Protein AF-A0AAC9AXK5-F1 (afdb_monomer)

Structure (mmCIF, N/CA/C/O backbone):
data_AF-A0AAC9AXK5-F1
#
_entry.id   AF-A0AAC9AXK5-F1
#
loop_
_atom_site.group_PDB
_atom_site.id
_atom_site.type_symbol
_atom_site.label_atom_id
_atom_site.label_alt_id
_atom_site.label_comp_id
_atom_site.label_asym_id
_atom_site.label_entity_id
_atom_site.label_seq_id
_atom_site.pdbx_PDB_ins_code
_atom_site.Cartn_x
_atom_site.Cartn_y
_atom_site.Cartn_z
_atom_site.occupancy
_atom_site.B_iso_or_equiv
_atom_site.auth_seq_id
_atom_site.auth_comp_id
_atom_site.auth_asym_id
_atom_site.auth_atom_id
_atom_site.pdbx_PDB_model_num
ATOM 1 N N . MET A 1 1 ? -26.507 5.158 11.352 1.00 54.84 1 MET A N 1
ATOM 2 C CA . MET A 1 1 ? -25.065 5.185 11.014 1.00 54.84 1 MET A CA 1
ATOM 3 C C . MET A 1 1 ? -24.573 6.622 11.163 1.00 54.84 1 MET A C 1
ATOM 5 O O . MET A 1 1 ? -25.242 7.512 10.648 1.00 54.84 1 MET A O 1
ATOM 9 N N . MET A 1 2 ? -23.501 6.884 11.919 1.00 71.06 2 MET A N 1
ATOM 10 C CA . MET A 1 2 ? -22.954 8.244 12.057 1.00 71.06 2 MET A CA 1
ATOM 11 C C . MET A 1 2 ? -22.357 8.705 10.721 1.00 71.06 2 MET A C 1
ATOM 13 O O . MET A 1 2 ? -21.574 7.978 10.115 1.00 71.06 2 MET A O 1
ATOM 17 N N . ARG A 1 3 ? -22.699 9.924 10.278 1.00 79.75 3 ARG A N 1
ATOM 18 C CA . ARG A 1 3 ? -22.228 10.501 9.000 1.00 79.75 3 ARG A CA 1
ATOM 19 C C . ARG A 1 3 ? -20.702 10.497 8.879 1.00 79.75 3 ARG A C 1
ATOM 21 O O . ARG A 1 3 ? -20.184 10.268 7.794 1.00 79.75 3 ARG A O 1
ATOM 28 N N . LEU A 1 4 ? -20.000 10.702 9.995 1.00 75.25 4 LEU A N 1
ATOM 29 C CA . LEU A 1 4 ? -18.540 10.698 10.043 1.00 75.25 4 LEU A CA 1
ATOM 30 C C . LEU A 1 4 ? -17.953 9.333 9.665 1.00 75.25 4 LEU A C 1
ATOM 32 O O . LEU A 1 4 ? -17.057 9.273 8.834 1.00 75.25 4 LEU A O 1
ATOM 36 N N . THR A 1 5 ? -18.495 8.240 10.208 1.00 80.56 5 THR A N 1
ATOM 37 C CA . THR A 1 5 ? -18.040 6.882 9.884 1.00 80.56 5 THR A CA 1
ATOM 38 C C . THR A 1 5 ? -18.209 6.595 8.396 1.00 80.56 5 THR A C 1
ATOM 40 O O . THR A 1 5 ? -17.289 6.093 7.769 1.00 80.56 5 THR A O 1
ATOM 43 N N . SER A 1 6 ? -19.339 6.989 7.802 1.00 77.12 6 SER A N 1
ATOM 44 C CA . SER A 1 6 ? -19.573 6.817 6.363 1.00 77.12 6 SER A CA 1
ATOM 45 C C . SER A 1 6 ? -18.620 7.646 5.493 1.00 77.12 6 SER A C 1
ATOM 47 O O . SER A 1 6 ? -18.210 7.177 4.436 1.00 77.12 6 SER A O 1
ATOM 49 N N . ILE A 1 7 ? -18.254 8.859 5.925 1.00 78.81 7 ILE A N 1
ATOM 50 C CA . ILE A 1 7 ? -17.273 9.702 5.222 1.00 78.81 7 ILE A CA 1
ATOM 51 C C . ILE A 1 7 ? -15.887 9.054 5.279 1.00 78.81 7 ILE A C 1
ATOM 53 O O . ILE A 1 7 ? -15.264 8.880 4.238 1.00 78.81 7 ILE A O 1
ATOM 57 N N . VAL A 1 8 ? -15.445 8.630 6.466 1.00 78.94 8 VAL A N 1
ATOM 58 C CA . VAL A 1 8 ? -14.150 7.958 6.656 1.00 78.94 8 VAL A CA 1
ATOM 59 C C . VAL A 1 8 ? -14.088 6.661 5.851 1.00 78.94 8 VAL A C 1
ATOM 61 O O . VAL A 1 8 ? -13.139 6.459 5.101 1.00 78.94 8 VAL A O 1
ATOM 64 N N . SER A 1 9 ? -15.121 5.816 5.921 1.00 80.00 9 SER A N 1
ATOM 65 C CA . SER A 1 9 ? -15.177 4.581 5.132 1.00 80.00 9 SER A CA 1
ATOM 66 C C . SER A 1 9 ? -15.081 4.843 3.631 1.00 80.00 9 SER A C 1
ATOM 68 O O . SER A 1 9 ? -14.436 4.074 2.933 1.00 80.00 9 SER A O 1
ATOM 70 N N . ARG A 1 10 ? -15.683 5.927 3.123 1.00 79.06 10 ARG A N 1
ATOM 71 C CA . ARG A 1 10 ? -15.589 6.285 1.702 1.00 79.06 10 ARG A CA 1
ATOM 72 C C . ARG A 1 10 ? -14.199 6.798 1.325 1.00 79.06 10 ARG A C 1
ATOM 74 O O . ARG A 1 10 ? -13.739 6.497 0.233 1.00 79.06 10 ARG A O 1
ATOM 81 N N . CYS A 1 11 ? -13.549 7.554 2.210 1.00 85.56 11 CYS A N 1
ATOM 82 C CA . CYS A 1 11 ? -12.207 8.092 1.981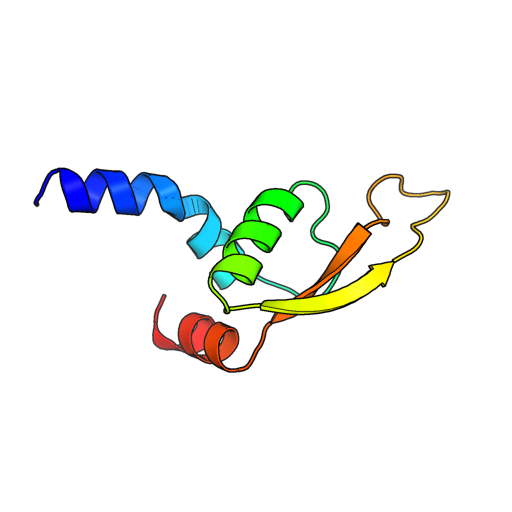 1.00 85.56 11 CYS A CA 1
ATOM 83 C C . CYS A 1 11 ? -11.129 7.006 1.885 1.00 85.56 11 CYS A C 1
ATOM 85 O O . CYS A 1 11 ? -10.182 7.198 1.137 1.00 85.56 11 CYS A O 1
ATOM 87 N N . TYR A 1 12 ? -11.280 5.893 2.607 1.00 85.62 12 TYR A N 1
ATOM 88 C CA . TYR A 1 12 ? -10.279 4.816 2.660 1.00 85.62 12 TYR A CA 1
ATOM 89 C C . TYR A 1 12 ? -10.749 3.509 2.007 1.00 85.62 12 TYR A C 1
ATOM 91 O O . TYR A 1 12 ? -10.130 2.466 2.195 1.00 85.62 12 TYR A O 1
ATOM 99 N N . ALA A 1 13 ? -11.861 3.529 1.264 1.00 88.69 13 ALA A N 1
ATOM 100 C CA . ALA A 1 13 ? -12.392 2.325 0.625 1.00 88.69 13 ALA A CA 1
ATOM 101 C C . ALA A 1 13 ? -11.372 1.706 -0.344 1.00 88.69 13 ALA A C 1
ATOM 103 O O . ALA A 1 13 ? -11.127 0.503 -0.290 1.00 88.69 13 ALA A O 1
ATOM 104 N N . GLU A 1 14 ? -10.737 2.536 -1.172 1.00 90.38 14 GLU A N 1
ATOM 105 C CA . GLU A 1 14 ? -9.742 2.095 -2.154 1.00 90.38 14 GLU A CA 1
ATOM 106 C C . GLU A 1 14 ? -8.469 1.546 -1.488 1.00 90.38 14 GLU A C 1
ATOM 108 O O . GLU A 1 14 ? -7.915 0.547 -1.950 1.00 90.38 14 GLU A O 1
ATOM 113 N N . ASP A 1 15 ? -8.048 2.124 -0.360 1.00 92.00 15 ASP A N 1
ATOM 114 C CA . ASP A 1 15 ? -6.928 1.635 0.451 1.00 92.00 15 ASP A CA 1
ATOM 115 C C . ASP A 1 15 ? -7.194 0.212 0.960 1.00 92.00 15 ASP A C 1
ATOM 117 O O . ASP A 1 15 ? -6.342 -0.672 0.837 1.00 92.00 15 ASP A O 1
ATOM 121 N N . LEU A 1 16 ? -8.396 -0.034 1.493 1.00 90.38 16 LEU A N 1
ATOM 122 C CA . LEU A 1 16 ? -8.797 -1.353 1.992 1.00 90.38 16 LEU A CA 1
ATOM 123 C C . LEU A 1 16 ? -8.963 -2.368 0.849 1.00 90.38 16 LEU A C 1
ATOM 125 O O . LEU A 1 16 ? -8.579 -3.531 0.997 1.00 90.38 16 LEU A O 1
ATOM 129 N N . GLU A 1 17 ? -9.486 -1.944 -0.305 1.00 91.62 17 GLU A N 1
ATOM 130 C CA . GLU A 1 17 ? -9.575 -2.785 -1.506 1.00 91.62 17 GLU A CA 1
ATOM 131 C C . GLU A 1 17 ? -8.191 -3.182 -2.036 1.00 91.62 17 GLU A C 1
ATOM 133 O O . GLU A 1 17 ? -7.961 -4.354 -2.377 1.00 91.62 17 GLU A O 1
ATOM 138 N N . LEU A 1 18 ? -7.244 -2.238 -2.063 1.00 93.69 18 LEU A N 1
ATOM 139 C CA . LEU A 1 18 ? -5.862 -2.529 -2.416 1.00 93.69 18 LEU A CA 1
ATOM 140 C C . LEU A 1 18 ? -5.243 -3.490 -1.404 1.00 93.69 18 LEU A C 1
ATOM 142 O O . LEU A 1 18 ? -4.694 -4.506 -1.818 1.00 93.69 18 LEU A O 1
ATOM 146 N N . LEU A 1 19 ? -5.375 -3.236 -0.098 1.0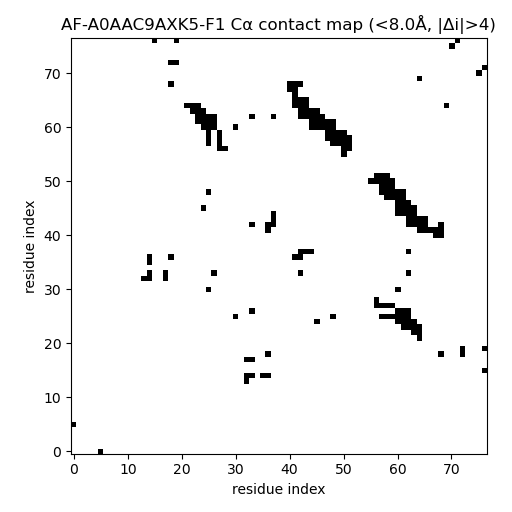0 94.12 19 LEU A N 1
ATOM 147 C CA . LEU A 1 19 ? -4.819 -4.097 0.950 1.00 94.12 19 LEU A CA 1
ATOM 148 C C . LEU A 1 19 ? -5.315 -5.548 0.824 1.00 94.12 19 LEU A C 1
ATOM 150 O O . LEU A 1 19 ? -4.524 -6.492 0.902 1.00 94.12 19 LEU A O 1
ATOM 154 N N . ARG A 1 20 ? -6.609 -5.734 0.539 1.00 92.12 20 ARG A N 1
ATOM 155 C CA . ARG A 1 20 ? -7.225 -7.057 0.353 1.00 92.12 20 ARG A CA 1
ATOM 156 C C . ARG A 1 20 ? -6.611 -7.845 -0.802 1.00 92.12 20 ARG A C 1
ATOM 158 O O . ARG A 1 20 ? -6.494 -9.067 -0.726 1.00 92.12 20 ARG A O 1
ATOM 165 N N . THR A 1 21 ? -6.215 -7.160 -1.869 1.00 92.62 21 THR A N 1
ATOM 166 C CA . THR A 1 21 ? -5.653 -7.773 -3.083 1.00 92.62 21 THR A CA 1
ATOM 167 C C . THR A 1 21 ? -4.145 -7.562 -3.220 1.00 92.62 21 THR A C 1
ATOM 169 O O . THR A 1 21 ? -3.563 -7.935 -4.234 1.00 92.62 21 THR A O 1
ATOM 172 N N . PHE A 1 22 ? -3.500 -7.019 -2.183 1.00 95.31 22 PHE A N 1
ATOM 173 C CA . PHE A 1 22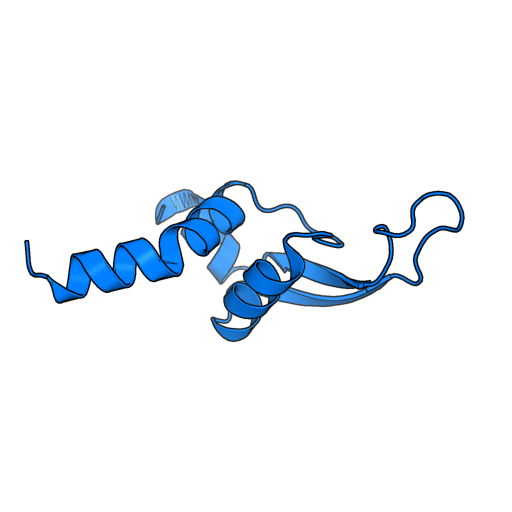 ? -2.127 -6.540 -2.254 1.00 95.31 22 PHE A CA 1
ATOM 174 C C . PHE A 1 22 ? -1.132 -7.657 -2.575 1.00 95.31 22 PHE A C 1
ATOM 176 O O . PHE A 1 22 ? -1.179 -8.741 -1.976 1.00 95.31 22 PHE A O 1
ATOM 183 N N . SER A 1 23 ? -0.195 -7.347 -3.468 1.00 94.81 23 SER A N 1
ATOM 184 C CA . SER A 1 23 ? 0.954 -8.173 -3.832 1.00 94.81 23 SER A CA 1
ATOM 185 C C . SER A 1 23 ? 2.231 -7.344 -3.768 1.00 94.81 23 SER A C 1
ATOM 187 O O . SER A 1 23 ? 2.247 -6.204 -4.234 1.00 94.81 23 SER A O 1
ATOM 189 N N . ASN A 1 24 ? 3.304 -7.932 -3.237 1.00 96.69 24 ASN A N 1
ATOM 190 C CA . ASN A 1 24 ? 4.601 -7.266 -3.125 1.00 96.69 24 ASN A CA 1
ATOM 191 C C . ASN A 1 24 ? 5.122 -6.817 -4.496 1.00 96.69 24 ASN A C 1
ATOM 193 O O . ASN A 1 24 ? 4.991 -7.547 -5.480 1.00 96.69 24 ASN A O 1
ATOM 197 N N . GLY A 1 25 ? 5.744 -5.638 -4.542 1.00 96.56 25 GLY A N 1
ATOM 198 C CA . GLY A 1 25 ? 6.317 -5.080 -5.765 1.00 96.56 25 GLY A CA 1
ATOM 199 C C . GLY A 1 25 ? 5.959 -3.618 -6.006 1.00 96.56 25 GLY A C 1
ATOM 200 O O . GLY A 1 25 ? 5.488 -2.907 -5.112 1.00 96.56 25 GLY A O 1
ATOM 201 N N . VAL A 1 26 ? 6.192 -3.181 -7.242 1.00 96.19 26 VAL A N 1
ATOM 202 C CA . VAL A 1 26 ? 5.809 -1.853 -7.733 1.00 96.19 26 VAL A CA 1
ATOM 203 C C . VAL A 1 26 ? 4.307 -1.826 -8.005 1.00 96.19 26 VAL A C 1
ATOM 205 O O . VAL A 1 26 ? 3.781 -2.690 -8.704 1.00 96.19 26 VAL A O 1
ATOM 208 N N . GLN A 1 27 ? 3.621 -0.817 -7.469 1.00 95.19 27 GLN A N 1
ATOM 209 C CA . GLN A 1 27 ? 2.155 -0.734 -7.505 1.00 95.19 27 GLN A CA 1
ATOM 210 C C . GLN A 1 27 ? 1.613 0.063 -8.698 1.00 95.19 27 GLN A C 1
ATOM 212 O O . GLN A 1 27 ? 0.398 0.193 -8.845 1.00 95.19 27 GLN A O 1
ATOM 217 N N . ARG A 1 28 ? 2.501 0.568 -9.567 1.00 93.94 28 ARG A N 1
ATOM 218 C CA . ARG A 1 28 ? 2.157 1.283 -10.804 1.00 93.94 28 ARG A CA 1
ATOM 219 C C . ARG A 1 28 ? 1.203 2.450 -10.512 1.00 93.94 28 ARG A C 1
ATOM 221 O O . ARG A 1 28 ? 1.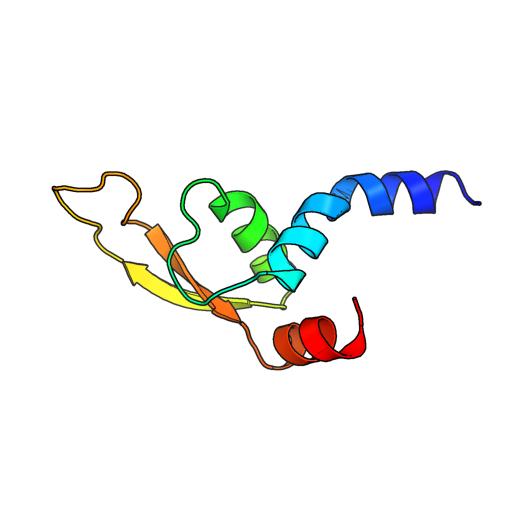507 3.287 -9.663 1.00 93.94 28 ARG A O 1
ATOM 228 N N . GLU A 1 29 ? 0.034 2.494 -11.143 1.00 94.06 29 GLU A N 1
ATOM 229 C CA . GLU A 1 29 ? -0.988 3.526 -10.951 1.00 94.06 29 GLU A CA 1
ATOM 230 C C . GLU A 1 29 ? -1.535 3.571 -9.516 1.00 94.06 29 GLU A C 1
ATOM 232 O O . GLU A 1 29 ? -2.010 4.611 -9.070 1.00 94.06 29 GLU A O 1
ATOM 237 N N . LYS A 1 30 ? -1.429 2.467 -8.764 1.00 94.69 30 LYS A N 1
ATOM 238 C CA . LYS A 1 30 ? -1.875 2.377 -7.366 1.00 94.69 30 LYS A CA 1
ATOM 239 C C . LYS A 1 30 ? -0.817 2.827 -6.355 1.00 94.69 30 LYS A C 1
ATOM 241 O O . LYS A 1 30 ? -1.035 2.702 -5.151 1.00 94.69 30 LYS A O 1
ATOM 246 N N . THR A 1 31 ? 0.316 3.363 -6.814 1.00 94.81 31 THR A N 1
ATOM 247 C CA . THR A 1 31 ? 1.394 3.860 -5.941 1.00 94.81 31 THR A CA 1
ATOM 248 C C . THR A 1 31 ? 0.907 4.858 -4.879 1.00 94.81 31 THR A C 1
ATOM 250 O O . THR A 1 31 ? 1.239 4.636 -3.720 1.00 94.81 31 THR A O 1
ATOM 253 N N . PRO A 1 32 ? 0.055 5.862 -5.175 1.00 94.81 32 PRO A N 1
ATOM 254 C CA . PRO A 1 32 ? -0.417 6.799 -4.142 1.00 94.81 32 PRO A CA 1
ATOM 255 C C . PRO A 1 32 ? -1.2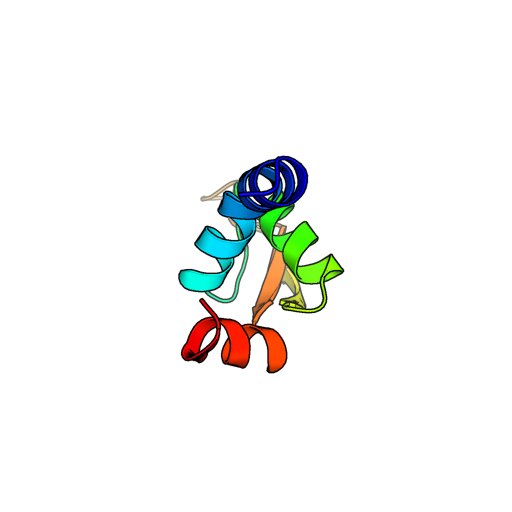15 6.131 -3.006 1.00 94.81 32 PRO A C 1
ATOM 257 O O . PRO A 1 32 ? -1.133 6.525 -1.841 1.00 94.81 32 PRO A O 1
ATOM 260 N N . ILE A 1 33 ? -1.971 5.079 -3.331 1.00 95.25 33 ILE A N 1
ATOM 261 C CA . ILE A 1 33 ? -2.734 4.294 -2.350 1.00 95.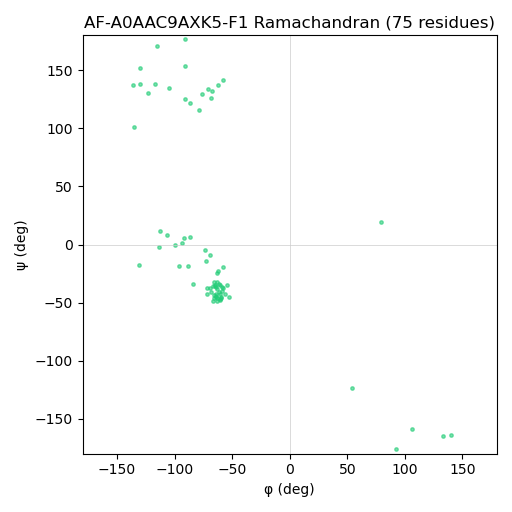25 33 ILE A CA 1
ATOM 262 C C . ILE A 1 33 ? -1.763 3.455 -1.506 1.00 95.25 33 ILE A C 1
ATOM 264 O O . ILE A 1 33 ? -1.869 3.393 -0.282 1.00 95.25 33 ILE A O 1
ATOM 268 N N . ALA A 1 34 ? -0.757 2.851 -2.142 1.00 95.94 34 ALA A N 1
ATOM 269 C CA . ALA A 1 34 ? 0.286 2.101 -1.449 1.00 95.94 34 ALA A CA 1
ATOM 270 C C . ALA A 1 34 ? 1.139 2.986 -0.524 1.00 95.94 34 ALA A C 1
ATOM 272 O O . ALA A 1 34 ? 1.486 2.565 0.575 1.00 95.94 34 ALA A O 1
ATOM 273 N N . GLU A 1 35 ? 1.426 4.228 -0.911 1.00 95.62 35 GLU A N 1
ATOM 274 C CA . GLU A 1 35 ? 2.081 5.212 -0.042 1.00 95.62 35 GLU A CA 1
ATOM 275 C C . GLU A 1 35 ? 1.228 5.545 1.187 1.00 95.62 35 GLU A C 1
ATOM 277 O O . GLU A 1 35 ? 1.763 5.651 2.291 1.00 95.62 35 GLU A O 1
ATOM 282 N N . SER A 1 36 ? -0.095 5.626 1.030 1.00 95.12 36 SER A N 1
ATOM 283 C CA . SER A 1 36 ? -1.021 5.835 2.150 1.00 95.12 36 SER A CA 1
ATOM 284 C C . SER A 1 36 ? -1.024 4.637 3.109 1.00 95.12 36 SER A C 1
ATOM 286 O O . SER A 1 36 ? -0.897 4.809 4.322 1.00 95.12 36 SER A O 1
ATOM 288 N N . LEU A 1 37 ? -1.049 3.409 2.580 1.00 95.06 37 LEU A N 1
ATOM 289 C CA . LEU A 1 37 ? -0.930 2.178 3.375 1.00 95.06 37 LEU A CA 1
ATOM 290 C C . LEU A 1 37 ? 0.447 2.038 4.056 1.00 95.06 37 LEU A C 1
ATOM 292 O O . LEU A 1 37 ? 0.539 1.530 5.177 1.00 95.06 37 LEU A O 1
ATOM 296 N N . LEU A 1 38 ? 1.518 2.502 3.406 1.00 96.31 38 LEU A N 1
ATOM 297 C CA . LEU A 1 38 ? 2.859 2.580 3.987 1.00 96.31 38 LEU A CA 1
ATOM 298 C C . LEU A 1 38 ? 2.896 3.586 5.144 1.00 96.31 38 LEU A C 1
ATOM 300 O O . LEU A 1 38 ? 3.404 3.257 6.214 1.00 96.31 38 LEU A O 1
ATOM 304 N N . ALA A 1 39 ? 2.316 4.775 4.965 1.00 94.81 39 ALA A N 1
ATOM 305 C CA . ALA A 1 39 ? 2.209 5.792 6.012 1.00 94.81 39 ALA A CA 1
ATOM 306 C C . ALA A 1 39 ? 1.353 5.321 7.201 1.00 94.81 39 ALA A C 1
ATOM 308 O O . ALA A 1 39 ? 1.649 5.658 8.346 1.00 94.81 39 ALA A O 1
ATOM 309 N N . ALA A 1 40 ? 0.337 4.492 6.944 1.00 93.12 40 ALA A N 1
ATOM 310 C CA . ALA A 1 40 ? -0.464 3.826 7.969 1.00 93.12 40 ALA A CA 1
ATOM 311 C C . ALA A 1 40 ? 0.273 2.673 8.685 1.00 93.12 40 ALA A C 1
ATOM 313 O O . ALA A 1 40 ? -0.267 2.090 9.624 1.00 93.12 40 ALA A O 1
ATOM 314 N N . GLY A 1 41 ? 1.496 2.330 8.264 1.00 95.38 41 GLY A N 1
ATOM 315 C CA . GLY A 1 41 ? 2.318 1.296 8.893 1.00 95.38 41 GLY A CA 1
ATOM 316 C C . GLY A 1 41 ? 1.934 -0.138 8.521 1.00 95.38 41 GLY A C 1
ATOM 317 O O . GLY A 1 41 ? 2.305 -1.062 9.242 1.00 95.38 41 GLY A O 1
ATOM 318 N N . LEU A 1 42 ? 1.208 -0.349 7.417 1.00 96.12 42 LEU A N 1
ATOM 319 C CA . LEU A 1 42 ? 0.772 -1.682 6.959 1.00 96.12 42 LEU A CA 1
ATOM 320 C C . LEU A 1 42 ? 1.698 -2.295 5.903 1.00 96.12 42 LEU A C 1
ATOM 322 O O . LEU A 1 42 ? 1.691 -3.507 5.681 1.00 96.12 42 LEU A O 1
ATOM 326 N N . LEU A 1 43 ? 2.511 -1.457 5.266 1.00 97.75 43 LEU A N 1
ATOM 327 C CA . LEU A 1 43 ? 3.529 -1.863 4.304 1.00 97.75 43 LEU A CA 1
ATOM 328 C C . LEU A 1 43 ? 4.929 -1.536 4.835 1.00 97.75 43 LEU A C 1
ATOM 330 O O . LEU A 1 43 ? 5.098 -0.852 5.846 1.00 97.75 43 LEU A O 1
ATOM 334 N N . SER A 1 44 ? 5.948 -2.028 4.144 1.00 97.56 44 SER A N 1
ATOM 335 C CA . SER A 1 44 ? 7.343 -1.637 4.317 1.00 97.56 44 SER A CA 1
ATOM 336 C C . SER A 1 44 ? 7.975 -1.286 2.970 1.00 97.56 44 SER A C 1
ATOM 338 O O . SER A 1 44 ? 7.557 -1.774 1.916 1.00 97.56 44 SER A O 1
ATOM 340 N N . ASN A 1 45 ? 8.979 -0.407 3.004 1.00 96.25 45 ASN A N 1
ATOM 341 C CA . ASN A 1 45 ? 9.734 -0.020 1.816 1.00 96.25 45 ASN A CA 1
ATOM 342 C C . ASN A 1 45 ? 10.762 -1.115 1.482 1.00 96.25 45 ASN A C 1
ATOM 344 O O . ASN A 1 45 ? 11.670 -1.386 2.266 1.00 96.25 45 ASN A O 1
ATOM 348 N N . GLY A 1 46 ? 10.591 -1.749 0.324 1.00 95.62 46 GLY A N 1
ATOM 349 C CA . GLY A 1 46 ? 11.452 -2.802 -0.213 1.00 95.62 46 GLY A CA 1
ATOM 350 C C . GLY A 1 46 ? 12.576 -2.307 -1.124 1.00 95.62 46 GLY A C 1
ATOM 351 O O . GLY A 1 46 ? 13.271 -3.129 -1.715 1.00 95.62 46 GLY A O 1
ATOM 352 N N . GLY A 1 47 ? 12.749 -0.991 -1.262 1.00 96.12 47 GLY A N 1
ATOM 353 C CA . GLY A 1 47 ? 13.723 -0.359 -2.147 1.00 96.12 47 GLY A CA 1
ATOM 354 C C . GLY A 1 47 ? 13.083 0.277 -3.381 1.00 96.12 47 GLY A C 1
ATOM 355 O O . GLY A 1 47 ? 11.895 0.600 -3.402 1.00 96.12 47 GLY A O 1
ATOM 356 N N . ILE A 1 48 ? 13.897 0.478 -4.417 1.00 94.75 48 ILE A N 1
ATOM 357 C CA . ILE A 1 48 ? 13.497 1.125 -5.670 1.00 94.75 48 ILE A CA 1
ATOM 358 C C . ILE A 1 48 ? 13.773 0.168 -6.830 1.00 94.75 48 ILE A C 1
ATOM 360 O O . ILE A 1 48 ? 14.878 -0.359 -6.954 1.00 94.75 48 ILE A O 1
ATOM 364 N N . HIS A 1 49 ? 12.778 -0.030 -7.691 1.00 94.06 49 HIS A N 1
ATOM 365 C CA . HIS A 1 49 ? 12.924 -0.706 -8.972 1.00 94.06 49 HIS A CA 1
ATOM 366 C C . HIS A 1 49 ? 13.240 0.326 -10.062 1.00 94.06 49 HIS A C 1
ATOM 368 O O . HIS A 1 49 ? 12.496 1.292 -10.242 1.00 94.06 49 HIS A O 1
ATOM 374 N N . GLY A 1 50 ? 14.337 0.118 -10.797 1.00 90.56 50 GLY A N 1
ATOM 375 C CA . GLY A 1 50 ? 14.831 1.061 -11.813 1.00 90.56 50 GLY A CA 1
ATOM 376 C C . GLY A 1 50 ? 13.958 1.183 -13.068 1.00 90.56 50 GLY A C 1
ATOM 377 O O . GLY A 1 50 ? 14.180 2.080 -13.874 1.00 90.56 50 GLY A O 1
ATOM 378 N N . GLY A 1 51 ? 12.959 0.311 -13.215 1.00 89.81 51 GLY A N 1
ATOM 379 C CA . GLY A 1 51 ? 12.061 0.273 -14.365 1.00 89.81 51 GLY A CA 1
ATOM 380 C C . GLY A 1 51 ? 12.527 -0.666 -15.468 1.00 89.81 51 GLY A C 1
ATOM 381 O O . GLY A 1 51 ? 13.497 -1.405 -15.314 1.00 89.81 51 GLY A O 1
ATOM 382 N N . ASP A 1 52 ? 11.780 -0.655 -16.565 1.00 91.62 52 ASP A N 1
ATOM 383 C CA . ASP A 1 52 ? 12.023 -1.459 -17.757 1.00 91.62 52 ASP A CA 1
ATOM 384 C C . ASP A 1 52 ? 11.829 -0.558 -18.985 1.00 91.62 52 ASP A C 1
ATOM 386 O O . ASP A 1 52 ? 10.887 0.231 -19.040 1.00 91.62 52 ASP A O 1
ATOM 390 N N . PHE A 1 53 ? 12.711 -0.662 -19.980 1.00 88.94 53 PHE A N 1
ATOM 391 C CA . PHE A 1 53 ? 12.581 0.086 -21.235 1.00 88.94 53 PHE A CA 1
ATOM 392 C C . PHE A 1 53 ? 11.315 -0.285 -22.018 1.00 88.94 53 PHE A C 1
ATOM 394 O O . PHE A 1 53 ? 10.834 0.516 -22.818 1.00 88.94 53 PHE A O 1
ATOM 401 N N . SER A 1 54 ? 10.789 -1.492 -21.805 1.00 92.50 54 SER A N 1
ATOM 402 C CA . SER A 1 54 ? 9.577 -1.994 -22.452 1.00 92.50 54 SER A CA 1
ATOM 403 C C . SER A 1 54 ? 8.284 -1.660 -21.699 1.00 92.50 54 SER A C 1
ATOM 405 O O . SER A 1 54 ? 7.215 -1.673 -22.309 1.00 92.50 54 SER A O 1
ATOM 407 N N . ASP A 1 55 ? 8.370 -1.309 -20.411 1.00 89.62 55 ASP A N 1
ATOM 408 C CA . ASP A 1 55 ? 7.226 -0.952 -19.567 1.00 89.62 55 ASP A CA 1
ATOM 409 C C . ASP A 1 55 ? 7.538 0.312 -18.739 1.00 89.62 55 ASP A C 1
ATOM 411 O O . ASP A 1 55 ? 8.182 0.231 -17.685 1.00 89.62 55 ASP A O 1
ATOM 415 N N . PRO A 1 56 ? 7.034 1.486 -19.168 1.00 85.88 56 PRO A N 1
ATOM 416 C CA . PRO A 1 56 ? 7.236 2.756 -18.470 1.00 85.88 56 PRO A CA 1
ATOM 417 C C . PRO A 1 56 ? 6.743 2.774 -17.016 1.00 85.88 56 PRO A C 1
ATOM 419 O O . PRO A 1 56 ? 7.164 3.635 -16.246 1.00 85.88 56 PRO A O 1
ATOM 422 N N . LEU A 1 57 ? 5.850 1.855 -16.631 1.00 88.69 57 LEU A N 1
ATOM 423 C CA . LEU A 1 57 ? 5.267 1.776 -15.290 1.00 88.69 57 LEU A CA 1
ATOM 424 C C . LEU A 1 57 ? 5.931 0.713 -14.408 1.00 88.69 57 LEU A C 1
ATOM 426 O O . LEU A 1 57 ? 5.551 0.551 -13.250 1.00 88.69 57 LEU A O 1
ATOM 430 N N . ALA A 1 58 ? 6.931 -0.009 -14.917 1.00 88.69 58 ALA A N 1
ATOM 431 C CA . ALA A 1 58 ? 7.647 -1.016 -14.138 1.00 88.69 58 ALA A CA 1
ATOM 432 C C . ALA A 1 58 ? 8.583 -0.412 -13.074 1.00 88.69 58 ALA A C 1
ATOM 434 O O . ALA A 1 58 ? 9.085 -1.136 -12.216 1.00 88.69 58 ALA A O 1
ATOM 435 N N . GLY A 1 59 ? 8.880 0.888 -13.143 1.00 91.81 59 GLY A N 1
ATOM 436 C CA . GLY A 1 59 ? 9.771 1.576 -12.205 1.00 91.81 59 GLY A CA 1
ATOM 437 C C . GLY A 1 59 ? 9.036 2.167 -11.005 1.00 91.81 59 GLY A C 1
ATOM 438 O O . GLY A 1 59 ? 7.862 2.515 -11.099 1.00 91.81 59 GLY A O 1
ATOM 439 N N . GLY A 1 60 ? 9.737 2.315 -9.881 1.00 93.94 60 GLY A N 1
ATOM 440 C CA . GLY A 1 60 ? 9.205 3.001 -8.701 1.00 93.94 60 GLY A CA 1
ATOM 441 C C . GLY A 1 60 ? 9.566 2.340 -7.378 1.00 93.94 60 GLY A C 1
ATOM 442 O O . GLY A 1 60 ? 10.478 1.518 -7.295 1.00 93.94 60 GLY A O 1
ATOM 443 N N . ILE A 1 61 ? 8.850 2.724 -6.324 1.00 96.25 61 ILE A N 1
ATOM 444 C CA . ILE A 1 61 ? 9.030 2.167 -4.981 1.00 96.25 61 ILE A CA 1
ATOM 445 C C . ILE A 1 61 ? 8.508 0.727 -4.962 1.00 96.25 61 ILE A C 1
ATOM 447 O O . ILE A 1 61 ? 7.415 0.433 -5.449 1.00 96.25 61 ILE A O 1
ATOM 451 N N . ILE A 1 62 ? 9.295 -0.171 -4.378 1.00 97.69 62 ILE A N 1
ATOM 452 C CA . ILE A 1 62 ? 8.877 -1.538 -4.086 1.00 97.69 62 ILE A CA 1
ATOM 453 C C . ILE A 1 62 ? 8.194 -1.520 -2.724 1.00 97.69 62 ILE A C 1
ATOM 455 O O . ILE A 1 62 ? 8.806 -1.155 -1.721 1.00 97.69 62 ILE A O 1
ATOM 459 N N . PHE A 1 63 ? 6.937 -1.943 -2.676 1.00 98.06 63 PHE A N 1
ATOM 460 C CA . PHE A 1 63 ? 6.190 -2.068 -1.432 1.00 98.06 63 PHE A CA 1
ATOM 461 C C . PHE A 1 63 ? 6.068 -3.538 -1.046 1.00 98.06 63 PHE A C 1
ATOM 463 O O . PHE A 1 63 ? 5.735 -4.378 -1.885 1.00 98.06 63 PHE A O 1
ATOM 470 N N . ASN A 1 64 ? 6.303 -3.839 0.227 1.00 98.00 64 ASN A N 1
ATOM 471 C CA . ASN A 1 64 ? 6.121 -5.172 0.789 1.00 98.00 64 ASN A CA 1
ATOM 472 C C . ASN A 1 64 ? 5.038 -5.143 1.864 1.00 98.00 64 ASN A C 1
ATOM 474 O O . ASN A 1 64 ? 5.007 -4.235 2.692 1.00 98.00 64 ASN A O 1
ATOM 478 N N . LEU A 1 65 ? 4.173 -6.154 1.876 1.00 97.12 65 LEU A N 1
ATOM 479 C CA . LEU A 1 65 ? 3.224 -6.350 2.965 1.00 97.12 65 LEU A CA 1
ATOM 480 C C . LEU A 1 65 ? 3.996 -6.738 4.229 1.00 97.12 65 LEU A C 1
ATOM 482 O O . LEU A 1 65 ? 4.793 -7.678 4.200 1.00 97.12 65 LEU A O 1
ATOM 486 N N . ASN A 1 66 ? 3.785 -6.006 5.322 1.00 96.75 66 ASN A N 1
ATOM 487 C CA . ASN A 1 66 ? 4.396 -6.343 6.605 1.00 96.75 66 ASN A CA 1
ATOM 488 C C . ASN A 1 66 ? 3.479 -7.263 7.434 1.00 96.75 66 ASN A C 1
ATOM 490 O O . ASN A 1 66 ? 2.362 -7.574 7.026 1.00 96.75 66 ASN A O 1
ATOM 494 N N . GLU A 1 67 ? 3.948 -7.698 8.606 1.00 95.81 67 GLU A N 1
ATOM 495 C CA . GLU A 1 67 ? 3.210 -8.632 9.468 1.00 95.81 67 GLU A CA 1
ATOM 496 C C . GLU A 1 67 ? 1.832 -8.097 9.902 1.00 95.81 67 GLU A C 1
ATOM 498 O O . GLU A 1 67 ? 0.846 -8.831 9.871 1.00 95.81 67 GLU A O 1
ATOM 503 N N . TYR A 1 68 ? 1.724 -6.805 10.231 1.00 93.94 68 TYR A N 1
ATOM 504 C CA . TYR A 1 68 ? 0.446 -6.186 10.598 1.00 93.94 68 TYR A CA 1
ATOM 505 C C . TYR A 1 68 ? -0.512 -6.091 9.407 1.00 93.94 68 TYR A C 1
ATOM 507 O O . TYR A 1 68 ? -1.705 -6.372 9.546 1.00 93.94 68 TYR A O 1
ATOM 515 N N . GLY A 1 69 ? 0.006 -5.735 8.229 1.00 94.50 69 GLY A N 1
ATOM 516 C CA . GLY A 1 69 ? -0.757 -5.733 6.985 1.00 94.50 69 GLY A CA 1
ATOM 517 C C 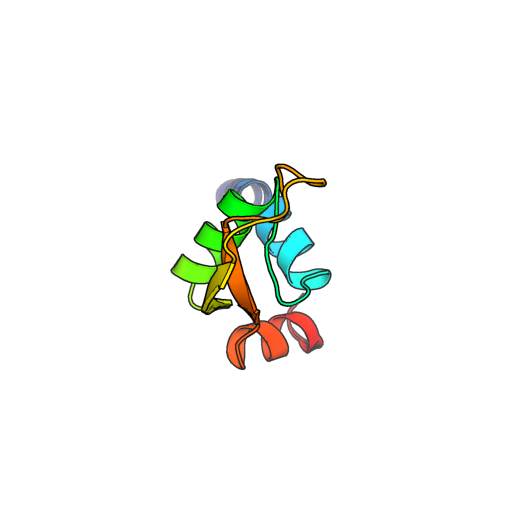. GLY A 1 69 ? -1.274 -7.126 6.614 1.00 94.50 69 GLY A C 1
ATOM 518 O O . GLY A 1 69 ? -2.433 -7.255 6.220 1.00 94.50 69 GLY A O 1
ATOM 519 N N . ASP A 1 70 ? -0.462 -8.174 6.796 1.00 94.81 70 ASP A N 1
ATOM 520 C CA . ASP A 1 70 ? -0.873 -9.568 6.569 1.00 94.81 70 ASP A CA 1
ATOM 521 C C . ASP A 1 70 ? -1.986 -10.001 7.529 1.00 94.81 70 ASP A C 1
ATOM 523 O O . ASP A 1 70 ? -2.993 -10.567 7.099 1.00 94.81 70 ASP A O 1
ATOM 527 N N . LEU A 1 71 ? -1.861 -9.679 8.820 1.00 94.12 71 LEU A N 1
ATOM 528 C CA . LEU A 1 71 ? -2.892 -9.987 9.813 1.00 94.12 71 LEU A CA 1
ATOM 529 C C . LEU A 1 71 ? -4.234 -9.332 9.467 1.00 94.12 71 LEU A C 1
ATOM 531 O O . LEU A 1 71 ? -5.268 -10.005 9.486 1.00 94.12 71 LEU A O 1
ATOM 535 N N . LEU A 1 72 ? -4.230 -8.047 9.102 1.00 91.44 72 LEU A N 1
ATOM 536 C CA . LEU A 1 72 ? -5.446 -7.348 8.681 1.00 91.44 72 LEU A CA 1
ATOM 537 C C . LEU A 1 72 ? -6.028 -7.944 7.401 1.00 91.44 72 LEU A C 1
ATOM 539 O O . LEU A 1 72 ? -7.228 -8.205 7.348 1.00 91.44 72 LEU A O 1
ATOM 543 N N . LYS A 1 73 ? -5.188 -8.237 6.405 1.00 92.19 73 LYS A N 1
ATOM 544 C CA . LYS A 1 73 ? -5.618 -8.872 5.154 1.00 92.19 73 LYS A CA 1
ATOM 545 C C . LYS A 1 73 ? -6.276 -10.235 5.384 1.00 92.19 73 LYS A C 1
ATOM 547 O O . LYS A 1 73 ? -7.211 -10.587 4.670 1.00 92.19 73 LYS A O 1
ATOM 552 N N . ARG A 1 74 ? -5.790 -11.009 6.357 1.00 90.00 74 ARG A N 1
ATOM 553 C CA . ARG A 1 74 ? -6.275 -12.368 6.643 1.00 90.00 74 ARG A CA 1
ATOM 554 C C . ARG A 1 74 ? -7.511 -12.414 7.530 1.00 90.00 74 ARG A C 1
ATOM 556 O O . ARG A 1 74 ? -8.312 -13.332 7.371 1.00 90.00 74 ARG A O 1
ATOM 563 N N . PHE A 1 75 ? -7.641 -11.488 8.478 1.00 89.38 75 PHE A N 1
ATOM 564 C CA . PHE A 1 75 ? -8.628 -11.605 9.558 1.00 89.38 75 PHE A CA 1
ATOM 565 C C . PHE A 1 75 ? -9.4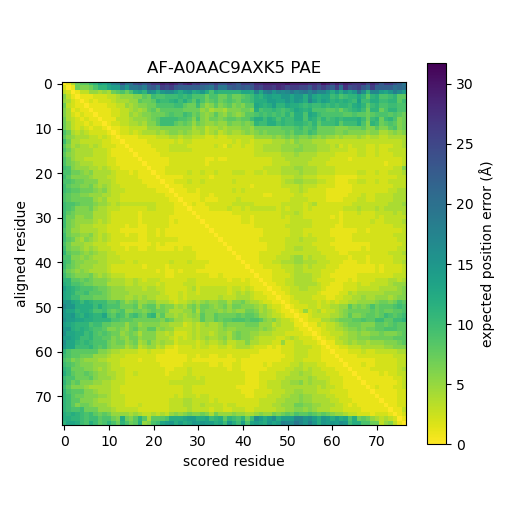89 -10.357 9.784 1.00 89.38 75 PHE A C 1
ATOM 567 O O . PHE A 1 75 ? -10.501 -10.454 10.473 1.00 89.38 75 PHE A O 1
ATOM 574 N N . GLY A 1 76 ? -9.077 -9.192 9.277 1.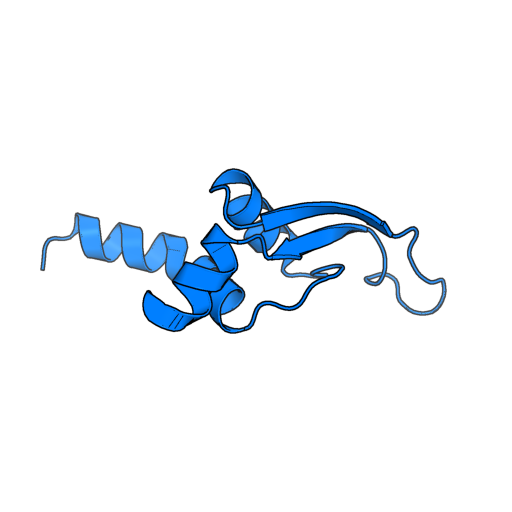00 75.56 76 GLY A N 1
ATOM 575 C CA . GLY A 1 76 ? -9.649 -7.892 9.643 1.00 75.56 76 GLY A CA 1
ATOM 576 C C . GLY A 1 76 ? -10.395 -7.152 8.532 1.00 75.56 76 GLY A C 1
ATOM 577 O O . GLY A 1 76 ? -10.909 -6.068 8.807 1.00 75.56 76 GLY A O 1
ATOM 578 N N . LEU A 1 77 ? -10.444 -7.702 7.313 1.00 71.00 77 LEU A N 1
ATOM 579 C CA . LEU A 1 77 ? -11.107 -7.120 6.136 1.00 71.00 77 LEU A CA 1
ATOM 580 C C . LEU A 1 77 ? -12.314 -7.939 5.678 1.00 71.00 77 LEU A C 1
ATOM 582 O O . LEU A 1 77 ? -12.183 -9.180 5.569 1.00 71.00 77 LEU A O 1
#

Radius of gyration: 13.97 Å; Cα contacts (8 Å, |Δi|>4): 102; chains: 1; bounding box: 40×23×34 Å

Solvent-accessible surface area (backbone atoms only — not comparable to full-atom values): 4457 Å² total; per-residue (Å²): 132,63,70,64,60,57,51,52,52,62,74,46,43,65,46,54,55,45,54,66,69,62,71,70,38,60,53,49,93,48,37,72,48,50,51,51,39,35,74,72,61,29,34,42,83,68,50,72,42,93,44,43,98,90,37,88,56,56,34,42,59,21,37,30,75,32,73,66,31,48,50,37,49,75,75,68,114

Organism: Sphingopyxis macrogoltabida (NCBI:txid33050)

Sequence (77 aa):
MMRLTSIVSRCYAEDLELLRTFSNGVQREKTPIAESLLAAGLLSNGGIHGGDFSDPLAGGIIFNLNEYGDLLKRFGL

Secondary structure (DSSP, 8-state):
--HHHHHHHHHTHHHHHHHHH--SEE-GGGHHHHHHHHHTTSEEEEEEEEEETTEEEEEEEEEEE-HHHHHHHHHT-

Mean predicted aligned error: 4.58 Å

Nearest PDB structures (foldseek):
  7z1l-assembly1_O  TM=5.324E-01  e=1.209E+00  Saccharomyces cerevisiae W303
  8yn0-assembly2_D  TM=4.994E-01  e=6.307E-01  Arabidopsis thaliana
  8yn1-assembly1_C  TM=5.006E-01  e=1.470E+00  Arabidopsis thaliana
  5oqj-assembly1_W  TM=3.196E-01  e=8.182E-01  Saccharomyces cerevisiae S288C
  5oqm-assembly1_W  TM=3.196E-01  e=8.182E-01  Saccharomyces cerevisiae

Foldseek 3Di:
DDPVVVVVCVVCVVLVVCLLVPDWAQPQVCVVSLVVCVVVVQKDWPDWDPDDPVDPRRTGTTIGGDPNSVCCSVPVD

pLDDT: mean 90.69, std 7.74, range [54.84, 98.06]